Protein AF-A0A7J9F5J0-F1 (afdb_monomer_lite)

Sequence (118 aa):
MINLSKISVKKILEKYHGFQGITTLVDVGGGYGVTLNIIISKYPTIKGINYDLPHVEVLHNWDDEHCLKLLKNCYEALEEKGKVIVISHMMVEEVEASNGAKLVCQLDLYMGTLFGAK

Structure (mmCIF, N/CA/C/O backbone):
data_AF-A0A7J9F5J0-F1
#
_entry.id   AF-A0A7J9F5J0-F1
#
loop_
_atom_site.group_PDB
_atom_site.id
_atom_site.type_symbol
_atom_site.label_atom_id
_atom_site.label_alt_id
_atom_site.label_comp_id
_atom_site.label_asym_id
_atom_site.label_entity_id
_atom_site.label_seq_id
_atom_site.pdbx_PDB_ins_code
_atom_site.Cartn_x
_atom_site.Cartn_y
_atom_site.Cartn_z
_atom_site.occupancy
_atom_site.B_iso_or_equiv
_atom_site.auth_seq_id
_atom_site.auth_comp_id
_atom_site.auth_asym_id
_atom_site.auth_atom_id
_atom_site.pdbx_PDB_model_num
ATOM 1 N N . MET A 1 1 ? 20.183 -13.250 3.963 1.00 37.03 1 MET A N 1
ATOM 2 C CA . MET A 1 1 ? 19.595 -12.630 2.756 1.00 37.03 1 MET A CA 1
ATOM 3 C C . MET A 1 1 ? 18.939 -11.320 3.179 1.00 37.03 1 MET A C 1
ATOM 5 O O . MET A 1 1 ? 18.085 -11.347 4.059 1.00 37.03 1 MET A O 1
ATOM 9 N N . ILE A 1 2 ? 19.407 -10.175 2.677 1.00 43.28 2 ILE A N 1
ATOM 10 C CA . ILE A 1 2 ? 18.828 -8.865 3.007 1.00 43.28 2 ILE A CA 1
ATOM 11 C C . ILE A 1 2 ? 17.542 -8.722 2.196 1.00 43.28 2 ILE A C 1
ATOM 13 O O . ILE A 1 2 ? 17.585 -8.748 0.972 1.00 43.28 2 ILE A O 1
ATOM 17 N N . ASN A 1 3 ? 16.400 -8.599 2.869 1.00 59.50 3 ASN A N 1
ATOM 18 C CA . ASN A 1 3 ? 15.147 -8.317 2.182 1.00 59.50 3 ASN A CA 1
ATOM 19 C C . ASN A 1 3 ? 15.111 -6.815 1.849 1.00 59.50 3 ASN A C 1
ATOM 21 O O . ASN A 1 3 ? 15.013 -5.987 2.759 1.00 59.50 3 ASN A O 1
ATOM 25 N N . LEU A 1 4 ? 15.236 -6.479 0.562 1.00 61.47 4 LEU A N 1
ATOM 26 C CA . LEU A 1 4 ? 15.260 -5.100 0.066 1.00 61.47 4 LEU A CA 1
ATOM 27 C C . LEU A 1 4 ? 14.012 -4.312 0.494 1.00 61.47 4 LEU A C 1
ATOM 29 O O . LEU A 1 4 ? 14.143 -3.144 0.863 1.00 61.47 4 LEU A O 1
ATOM 33 N N . SER A 1 5 ? 12.841 -4.961 0.588 1.00 65.44 5 SER A N 1
ATOM 34 C CA . SER A 1 5 ? 11.618 -4.309 1.077 1.00 65.44 5 SER A CA 1
ATOM 35 C C . SER A 1 5 ? 11.769 -3.820 2.521 1.00 65.44 5 SER A C 1
ATOM 37 O O . SER A 1 5 ? 11.354 -2.711 2.853 1.00 65.44 5 SER A O 1
ATOM 39 N N . LYS A 1 6 ? 12.474 -4.575 3.378 1.00 77.94 6 LYS A N 1
ATOM 40 C CA . LYS A 1 6 ? 12.704 -4.186 4.779 1.00 77.94 6 LYS A CA 1
ATOM 41 C C . LYS A 1 6 ? 13.553 -2.924 4.907 1.00 77.94 6 LYS A C 1
ATOM 43 O O . LYS A 1 6 ? 13.296 -2.118 5.798 1.00 77.94 6 LYS A O 1
ATOM 48 N N . ILE A 1 7 ? 14.580 -2.760 4.071 1.00 82.56 7 ILE A N 1
ATOM 49 C CA . ILE A 1 7 ? 15.442 -1.568 4.117 1.00 82.56 7 ILE A CA 1
ATOM 50 C C . ILE A 1 7 ? 14.673 -0.348 3.612 1.00 82.56 7 ILE A C 1
ATOM 52 O O . ILE A 1 7 ? 14.688 0.692 4.273 1.00 82.56 7 ILE A O 1
ATOM 56 N N . SER A 1 8 ? 13.982 -0.483 2.480 1.00 84.06 8 SER A N 1
ATOM 57 C CA . SER A 1 8 ? 13.221 0.612 1.877 1.00 84.06 8 SER A CA 1
ATOM 58 C C . SER A 1 8 ? 12.119 1.115 2.808 1.00 84.06 8 SER A C 1
ATOM 60 O O . SER A 1 8 ? 12.060 2.310 3.088 1.00 84.06 8 SER A O 1
ATOM 62 N N . VAL A 1 9 ? 11.315 0.216 3.389 1.00 89.25 9 VAL A N 1
ATOM 63 C CA . VAL A 1 9 ? 10.227 0.598 4.306 1.00 89.25 9 VAL A CA 1
ATOM 64 C C . VAL A 1 9 ? 10.765 1.276 5.567 1.00 89.25 9 VAL A C 1
ATOM 66 O O . VAL A 1 9 ? 10.206 2.279 5.998 1.00 89.25 9 VAL A O 1
ATOM 69 N N . LYS A 1 10 ? 11.885 0.813 6.140 1.00 92.00 10 LYS A N 1
ATOM 70 C CA . LYS A 1 10 ? 12.501 1.490 7.297 1.00 92.00 10 LYS A CA 1
ATOM 71 C C . LYS A 1 10 ? 12.899 2.933 6.979 1.00 92.00 10 LYS A C 1
ATOM 73 O O . LYS A 1 10 ? 1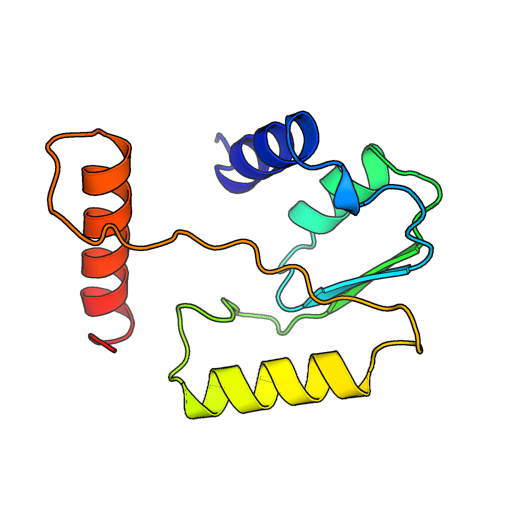2.554 3.826 7.748 1.00 92.00 10 LYS A O 1
ATOM 78 N N . LYS A 1 11 ? 13.543 3.167 5.830 1.00 92.56 11 LYS A N 1
ATOM 79 C CA . LYS A 1 11 ? 13.899 4.521 5.374 1.00 92.56 11 LYS A CA 1
ATOM 80 C C . LYS A 1 11 ? 12.666 5.388 5.115 1.00 92.56 11 LYS A C 1
ATOM 82 O O . LYS A 1 11 ? 12.662 6.559 5.482 1.00 92.56 11 LYS A O 1
ATOM 87 N N . ILE A 1 12 ? 11.606 4.818 4.534 1.00 93.44 12 ILE A N 1
ATOM 88 C CA . ILE A 1 12 ? 10.322 5.515 4.368 1.00 93.44 12 ILE A CA 1
ATOM 89 C C . ILE A 1 12 ? 9.798 5.944 5.735 1.00 93.44 12 ILE A C 1
ATOM 91 O O . ILE A 1 12 ? 9.490 7.113 5.928 1.00 93.44 12 ILE A O 1
ATOM 95 N N . LEU A 1 13 ? 9.768 5.041 6.714 1.00 95.12 13 LEU A N 1
ATOM 96 C CA . LEU A 1 13 ? 9.271 5.343 8.053 1.00 95.12 13 LEU A CA 1
ATOM 97 C C . LEU A 1 13 ? 10.105 6.394 8.802 1.00 95.12 13 LEU A C 1
ATOM 99 O O . LEU A 1 13 ? 9.589 7.007 9.735 1.00 95.12 13 LEU A O 1
ATOM 103 N N . GLU A 1 14 ? 11.375 6.604 8.457 1.00 95.44 14 GLU A N 1
ATOM 104 C CA . GLU A 1 14 ? 12.204 7.685 9.016 1.00 95.44 14 GLU A CA 1
ATOM 105 C C . GLU A 1 14 ? 11.818 9.070 8.485 1.00 95.44 14 GLU A C 1
ATOM 107 O O . GLU A 1 14 ? 12.016 10.061 9.185 1.00 95.44 14 GLU A O 1
ATOM 112 N N . LYS A 1 15 ? 11.284 9.149 7.260 1.00 95.44 15 LYS A N 1
ATOM 113 C CA . LYS A 1 15 ? 11.016 10.415 6.556 1.00 95.44 15 LYS A CA 1
ATOM 114 C C . LYS A 1 15 ? 9.529 10.733 6.408 1.00 95.44 15 LYS A C 1
ATOM 116 O O . LYS A 1 15 ? 9.154 11.898 6.350 1.00 95.44 15 LYS A O 1
ATOM 121 N N . TYR A 1 16 ? 8.685 9.711 6.331 1.00 95.81 16 TYR A N 1
ATOM 122 C CA . TYR A 1 16 ? 7.253 9.828 6.106 1.00 95.81 16 TYR A CA 1
ATOM 123 C C . TYR A 1 16 ? 6.482 9.627 7.410 1.00 95.81 16 TYR A C 1
ATOM 125 O O . TYR A 1 16 ? 6.458 8.539 7.987 1.00 95.81 16 TYR A O 1
ATOM 133 N N . HIS A 1 17 ? 5.802 10.681 7.854 1.00 95.44 17 HIS A N 1
ATOM 134 C CA . HIS A 1 17 ? 5.009 10.680 9.088 1.00 95.44 17 HIS A CA 1
ATOM 135 C C . HIS A 1 17 ? 3.508 10.489 8.851 1.00 95.44 17 HIS A C 1
ATOM 137 O O . HIS A 1 17 ? 2.732 10.491 9.801 1.00 95.44 17 HIS A O 1
ATOM 143 N N . GLY A 1 18 ? 3.078 10.265 7.606 1.00 95.88 18 GLY A N 1
ATOM 144 C CA . GLY A 1 18 ? 1.659 10.152 7.271 1.00 95.88 18 GLY A CA 1
ATOM 145 C C . GLY A 1 18 ? 0.944 8.925 7.851 1.00 95.88 18 GLY A C 1
ATOM 146 O O . GLY A 1 18 ? -0.270 8.839 7.706 1.00 95.88 18 GLY A O 1
ATOM 147 N N . PHE A 1 19 ? 1.643 8.004 8.517 1.00 96.19 19 PHE A N 1
ATOM 148 C CA . PHE A 1 19 ? 1.016 6.913 9.275 1.00 96.19 19 PHE A CA 1
ATOM 149 C C . PHE A 1 19 ? 0.544 7.328 10.680 1.00 96.19 19 PHE A C 1
ATOM 151 O O . PHE A 1 19 ? -0.205 6.591 11.316 1.00 96.19 19 PHE A O 1
ATOM 158 N N . GLN A 1 20 ? 0.957 8.496 11.186 1.00 94.62 20 GLN A N 1
ATOM 159 C CA . GLN A 1 20 ? 0.491 8.993 12.482 1.00 94.62 20 GLN A CA 1
ATOM 160 C C . GLN A 1 20 ? -1.015 9.279 12.451 1.00 94.62 20 GLN A C 1
ATOM 162 O O . GLN A 1 20 ? -1.521 9.880 11.506 1.00 94.62 20 GLN A O 1
ATOM 167 N N . GLY A 1 21 ? -1.725 8.851 13.497 1.00 93.19 21 GLY A N 1
ATOM 168 C CA . GLY A 1 21 ? -3.172 9.048 13.630 1.00 93.19 21 GLY A CA 1
ATOM 169 C C . GLY A 1 21 ? -4.035 8.104 12.787 1.00 93.19 21 GLY A C 1
ATOM 170 O O . GLY A 1 21 ? -5.256 8.168 12.888 1.00 93.19 21 GLY A O 1
ATOM 171 N N . ILE A 1 22 ? -3.434 7.211 11.994 1.00 95.56 22 ILE A N 1
ATOM 172 C CA . ILE A 1 22 ? -4.170 6.151 11.299 1.00 95.56 22 ILE A CA 1
ATOM 173 C C . ILE A 1 22 ? -4.643 5.110 12.319 1.00 95.56 22 ILE A C 1
ATOM 175 O O . ILE A 1 22 ? -3.894 4.714 13.210 1.00 95.56 22 ILE A O 1
ATOM 179 N N . THR A 1 23 ? -5.893 4.672 12.189 1.00 96.12 23 THR A N 1
ATOM 180 C CA . THR A 1 23 ? -6.513 3.651 13.048 1.00 96.12 23 THR A CA 1
ATOM 181 C C . THR A 1 23 ? -6.534 2.287 12.370 1.00 96.12 23 THR A C 1
ATOM 183 O O . THR A 1 23 ? -6.207 1.284 12.998 1.00 96.12 23 THR A O 1
ATOM 186 N N . THR A 1 24 ? -6.851 2.252 11.075 1.00 97.69 24 THR A N 1
ATOM 187 C CA . THR A 1 24 ? -6.859 1.045 10.245 1.00 97.69 24 THR A CA 1
ATOM 188 C C . THR A 1 24 ? -5.992 1.267 9.012 1.00 97.69 24 THR A C 1
ATOM 190 O O . THR A 1 24 ? -6.138 2.277 8.326 1.00 97.69 24 THR A O 1
ATOM 193 N N . LEU A 1 25 ? -5.092 0.325 8.728 1.00 97.88 25 LEU A N 1
ATOM 194 C CA . LEU A 1 25 ? -4.251 0.326 7.532 1.00 97.88 25 LEU A CA 1
ATOM 195 C C . LEU A 1 25 ? -4.475 -0.969 6.756 1.00 97.88 25 LEU A C 1
ATOM 197 O O . LEU A 1 25 ? -4.252 -2.055 7.292 1.00 97.88 25 LEU A O 1
ATOM 201 N N . VAL A 1 26 ? -4.879 -0.842 5.495 1.00 97.69 26 VAL A N 1
ATOM 202 C CA . VAL A 1 26 ? -5.002 -1.964 4.561 1.00 97.69 26 VAL A CA 1
ATOM 203 C C . VAL A 1 26 ? -3.809 -1.938 3.606 1.00 97.69 26 VAL A C 1
ATOM 205 O O . VAL A 1 26 ? -3.600 -0.942 2.919 1.00 97.69 26 VAL A O 1
ATOM 208 N N . ASP A 1 27 ? -3.022 -3.013 3.588 1.00 95.31 27 ASP A N 1
ATOM 209 C CA . ASP A 1 27 ? -1.899 -3.219 2.666 1.00 95.31 27 ASP A CA 1
ATOM 210 C C . ASP A 1 27 ? -2.398 -4.030 1.464 1.00 95.31 27 ASP A C 1
ATOM 212 O O . ASP A 1 27 ? -2.565 -5.250 1.549 1.00 95.31 27 ASP A O 1
ATOM 216 N N . VAL A 1 28 ? -2.749 -3.324 0.386 1.00 94.19 28 VAL A N 1
ATOM 217 C CA . VAL A 1 28 ? -3.283 -3.906 -0.854 1.00 94.19 28 VAL A CA 1
ATOM 218 C C . VAL A 1 28 ? -2.118 -4.402 -1.701 1.00 94.19 28 VAL A C 1
ATOM 220 O O . VAL A 1 28 ? -1.281 -3.606 -2.119 1.00 94.19 28 VAL A O 1
ATOM 223 N N . GLY A 1 29 ? -2.075 -5.707 -1.959 1.00 90.12 29 GLY A N 1
ATOM 224 C CA . GLY A 1 29 ? -0.922 -6.360 -2.575 1.00 90.12 29 GLY A CA 1
ATOM 225 C C . GLY A 1 29 ? 0.277 -6.498 -1.634 1.00 90.12 29 GLY A C 1
ATOM 226 O O . GLY A 1 29 ? 1.425 -6.393 -2.065 1.00 90.12 29 GLY A O 1
ATOM 227 N N . GLY A 1 30 ? 0.023 -6.663 -0.329 1.00 88.62 30 GLY A N 1
ATOM 228 C CA . GLY A 1 30 ? 1.063 -6.703 0.709 1.00 88.62 30 GLY A CA 1
ATOM 229 C C . GLY A 1 30 ? 1.898 -7.996 0.766 1.00 88.62 30 GLY A C 1
ATOM 230 O O . GLY A 1 30 ? 2.817 -8.133 1.583 1.00 88.62 30 GLY A O 1
ATOM 231 N N . GLY A 1 31 ? 1.596 -8.970 -0.084 1.00 88.38 31 GLY A N 1
ATOM 232 C CA . GLY A 1 31 ? 2.218 -10.278 -0.225 1.00 88.38 31 GLY A CA 1
ATOM 233 C C . GLY A 1 31 ? 2.161 -11.065 1.072 1.00 88.38 31 GLY A C 1
ATOM 234 O O . GLY A 1 31 ? 1.112 -11.267 1.685 1.00 88.38 31 GLY A O 1
ATOM 235 N N . TYR A 1 32 ? 3.340 -11.452 1.554 1.00 88.12 32 TYR A N 1
ATOM 236 C CA . TYR A 1 32 ? 3.512 -12.082 2.865 1.00 88.12 32 TYR A CA 1
ATOM 237 C C . TYR A 1 32 ? 3.310 -11.122 4.058 1.00 88.12 32 TYR A C 1
ATOM 239 O O . TYR A 1 32 ? 3.600 -11.494 5.194 1.00 88.12 32 TYR A O 1
ATOM 247 N N . GLY A 1 33 ? 2.879 -9.877 3.830 1.00 90.44 33 GLY A N 1
ATOM 248 C CA . GLY A 1 33 ? 2.587 -8.894 4.876 1.00 90.44 33 GLY A CA 1
ATOM 249 C C . GLY A 1 33 ? 3.828 -8.324 5.568 1.00 90.44 33 GLY A C 1
ATOM 250 O O . GLY A 1 33 ? 3.737 -7.792 6.675 1.00 90.44 33 GLY A O 1
ATOM 251 N N . VAL A 1 34 ? 5.011 -8.441 4.951 1.00 90.69 34 VAL A N 1
ATOM 252 C CA . VAL A 1 34 ? 6.276 -7.965 5.542 1.00 90.69 34 VAL A CA 1
ATOM 253 C C . VAL A 1 34 ? 6.261 -6.446 5.719 1.00 90.69 34 VAL A C 1
ATOM 255 O O . VAL A 1 34 ? 6.697 -5.956 6.759 1.00 90.69 34 VAL A O 1
ATOM 258 N N . THR A 1 35 ? 5.753 -5.705 4.731 1.00 91.94 35 THR A N 1
ATOM 259 C CA . THR A 1 35 ? 5.641 -4.240 4.780 1.00 91.94 35 THR A CA 1
ATOM 260 C C . THR A 1 35 ? 4.698 -3.809 5.897 1.00 91.94 35 THR A C 1
ATOM 262 O O . THR A 1 35 ? 5.126 -3.093 6.808 1.00 91.94 35 THR A O 1
ATOM 265 N N . LEU A 1 36 ? 3.463 -4.321 5.893 1.00 95.19 36 LEU A N 1
ATOM 266 C CA . LEU A 1 36 ? 2.490 -4.079 6.954 1.00 95.19 36 LEU A CA 1
ATOM 267 C C . LEU A 1 36 ? 3.053 -4.382 8.347 1.00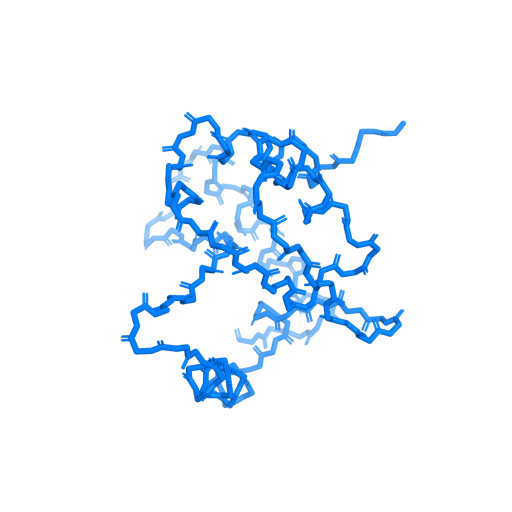 95.19 36 LEU A C 1
ATOM 269 O O . LEU A 1 36 ? 2.922 -3.553 9.245 1.00 95.19 36 LEU A O 1
ATOM 273 N N . ASN A 1 37 ? 3.729 -5.524 8.522 1.00 95.50 37 ASN A N 1
ATOM 274 C CA . ASN A 1 37 ? 4.315 -5.914 9.804 1.00 95.50 37 ASN A CA 1
ATOM 275 C C . ASN A 1 37 ? 5.326 -4.879 10.333 1.00 95.50 37 ASN A C 1
ATOM 277 O O . ASN A 1 37 ? 5.327 -4.572 11.526 1.00 95.50 37 ASN A O 1
ATOM 281 N N . ILE A 1 38 ? 6.156 -4.304 9.459 1.00 95.38 38 ILE A N 1
ATOM 282 C CA . ILE A 1 38 ? 7.125 -3.267 9.845 1.00 95.38 38 ILE A CA 1
ATOM 283 C C . ILE A 1 38 ? 6.403 -1.983 10.266 1.00 95.38 38 ILE A C 1
ATOM 285 O O . ILE A 1 38 ? 6.794 -1.362 11.256 1.00 95.38 38 ILE A O 1
ATOM 289 N N . ILE A 1 39 ? 5.352 -1.594 9.540 1.00 96.38 39 ILE A N 1
ATOM 290 C CA . ILE A 1 39 ? 4.583 -0.378 9.829 1.00 96.38 39 ILE A CA 1
ATOM 291 C C . ILE A 1 39 ? 3.865 -0.512 11.177 1.00 96.38 39 ILE A C 1
ATOM 293 O O . ILE A 1 39 ? 4.059 0.336 12.047 1.00 96.38 39 ILE A O 1
ATOM 297 N N . ILE A 1 40 ? 3.109 -1.591 11.402 1.00 97.00 40 ILE A N 1
ATOM 298 C CA . ILE A 1 40 ? 2.372 -1.784 12.666 1.00 97.00 40 ILE A CA 1
ATOM 299 C C . ILE A 1 40 ? 3.310 -1.991 13.863 1.00 97.00 40 ILE A C 1
ATOM 301 O O . ILE A 1 40 ? 2.977 -1.593 14.972 1.00 97.00 40 ILE A O 1
ATOM 305 N N . SER A 1 41 ? 4.519 -2.528 13.653 1.00 96.56 41 SER A N 1
ATOM 306 C CA . SER A 1 41 ? 5.535 -2.604 14.716 1.00 96.56 41 SER A CA 1
ATOM 307 C C . SER A 1 41 ? 5.994 -1.217 15.181 1.00 96.56 41 SER A C 1
ATOM 309 O O . SER A 1 41 ? 6.340 -1.043 16.347 1.00 96.56 41 SER A O 1
ATOM 311 N N . LYS A 1 42 ? 6.002 -0.219 14.285 1.00 96.31 42 LYS A N 1
ATOM 312 C CA . LYS A 1 42 ? 6.313 1.178 14.627 1.00 96.31 42 LYS A CA 1
ATOM 313 C C . LYS A 1 42 ? 5.095 1.931 15.173 1.00 96.31 42 LYS A C 1
ATOM 315 O O . LYS A 1 42 ? 5.259 2.812 16.013 1.00 96.31 42 LYS A O 1
ATOM 320 N N . TYR A 1 43 ? 3.897 1.588 14.707 1.00 97.06 43 TYR A N 1
ATOM 321 C CA . TYR A 1 43 ? 2.630 2.211 15.090 1.00 97.06 43 TYR A CA 1
ATOM 322 C C . TYR A 1 43 ? 1.661 1.154 15.645 1.00 97.06 43 TYR A C 1
ATOM 324 O O . TYR A 1 43 ? 0.716 0.766 14.957 1.00 97.06 43 TYR A O 1
ATOM 332 N N . PRO A 1 44 ? 1.864 0.683 16.890 1.00 96.31 44 PRO A N 1
ATOM 333 C CA . PRO A 1 44 ? 1.116 -0.450 17.447 1.00 96.31 44 PRO A CA 1
ATOM 334 C C . PRO A 1 44 ? -0.379 -0.173 17.656 1.00 96.31 44 PRO A C 1
ATOM 336 O O . PRO A 1 44 ? -1.146 -1.100 17.894 1.00 96.31 44 PRO A O 1
ATOM 339 N N . THR A 1 45 ? -0.811 1.087 17.565 1.00 97.00 45 THR A N 1
ATOM 340 C CA . THR A 1 45 ? -2.228 1.474 17.606 1.00 97.00 45 THR A CA 1
ATOM 341 C C . THR A 1 45 ? -2.969 1.186 16.299 1.00 97.00 45 THR A C 1
ATOM 343 O O . THR A 1 45 ? -4.196 1.228 16.285 1.00 97.00 45 THR A O 1
ATOM 346 N N . ILE A 1 46 ? -2.252 0.928 15.200 1.00 98.19 46 ILE A N 1
ATOM 347 C CA . ILE A 1 46 ? -2.848 0.637 13.896 1.00 98.19 46 ILE A CA 1
ATOM 348 C C . ILE A 1 46 ? -3.348 -0.809 13.865 1.00 98.19 46 ILE A C 1
ATOM 350 O O . ILE A 1 46 ? -2.583 -1.755 14.059 1.00 98.19 46 ILE A O 1
ATOM 354 N N . LYS A 1 47 ? -4.618 -0.992 13.500 1.00 98.19 47 LYS A N 1
ATOM 355 C CA . LYS A 1 47 ? -5.159 -2.279 13.062 1.00 98.19 47 LYS A CA 1
ATOM 356 C C . LYS A 1 47 ? -4.754 -2.529 11.606 1.00 98.19 47 LYS A C 1
ATOM 358 O O . LYS A 1 47 ? -5.244 -1.863 10.696 1.00 98.19 47 LYS A O 1
ATOM 363 N N . GLY A 1 48 ? -3.853 -3.483 11.389 1.00 98.00 48 GLY A N 1
ATOM 364 C CA . GLY A 1 48 ? -3.393 -3.865 10.052 1.00 98.00 48 GLY A CA 1
ATOM 365 C C . GLY A 1 48 ? -4.279 -4.919 9.382 1.00 98.00 48 GLY A C 1
ATOM 366 O O . GLY A 1 48 ? -4.687 -5.881 10.031 1.00 98.00 48 GLY A O 1
ATOM 367 N N . ILE A 1 49 ? -4.525 -4.769 8.080 1.00 97.62 49 ILE A N 1
ATOM 368 C CA . ILE A 1 49 ? -5.166 -5.768 7.214 1.00 97.62 49 ILE A CA 1
ATOM 369 C C . ILE A 1 49 ? -4.250 -6.002 6.012 1.00 97.62 49 ILE A C 1
ATOM 371 O O . ILE A 1 49 ? -3.999 -5.081 5.244 1.00 97.62 49 ILE A O 1
ATOM 375 N N . ASN A 1 50 ? -3.743 -7.223 5.846 1.00 94.81 50 ASN A N 1
ATOM 376 C CA . ASN A 1 50 ? -3.001 -7.6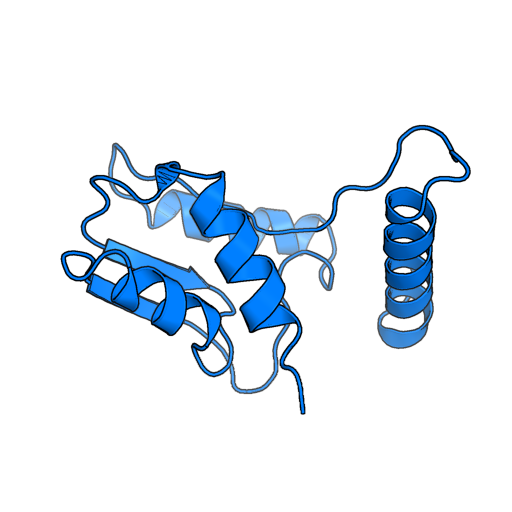12 4.646 1.00 94.81 50 ASN A CA 1
ATOM 377 C C . ASN A 1 50 ? -3.997 -8.162 3.621 1.00 94.81 50 ASN A C 1
ATOM 379 O O . ASN A 1 50 ? -4.656 -9.161 3.911 1.00 94.81 50 ASN A O 1
ATOM 383 N N . TYR A 1 51 ? -4.128 -7.517 2.466 1.00 94.00 51 TYR A N 1
ATOM 384 C CA . TYR A 1 51 ? -5.071 -7.916 1.425 1.00 94.00 51 TYR A CA 1
ATOM 385 C C . TYR A 1 51 ? -4.307 -8.308 0.165 1.00 94.00 51 TYR A C 1
ATOM 387 O O . TYR A 1 51 ? -3.753 -7.441 -0.508 1.00 94.00 51 TYR A O 1
ATOM 395 N N . ASP A 1 52 ? -4.262 -9.606 -0.146 1.00 89.50 52 ASP A N 1
ATOM 396 C CA . ASP A 1 52 ? -3.530 -10.082 -1.317 1.00 89.50 52 ASP A CA 1
A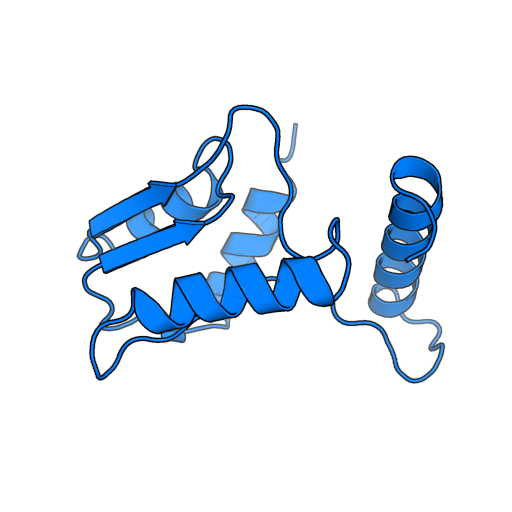TOM 397 C C . ASP A 1 52 ? -4.029 -11.420 -1.895 1.00 89.50 52 ASP A C 1
ATOM 399 O O . ASP A 1 52 ? -4.713 -12.196 -1.222 1.00 89.50 52 ASP A O 1
ATOM 403 N N . LEU A 1 53 ? -3.647 -11.690 -3.145 1.00 81.62 53 LEU A N 1
ATOM 404 C CA . LEU A 1 53 ? -3.699 -12.983 -3.818 1.00 81.62 53 LEU A CA 1
ATOM 405 C C . LEU A 1 53 ? -2.383 -13.769 -3.597 1.00 81.62 53 LEU A C 1
ATOM 407 O O . LEU A 1 53 ? -1.366 -13.203 -3.206 1.00 81.62 53 LEU A O 1
ATOM 411 N N . PRO A 1 54 ? -2.343 -15.084 -3.887 1.00 63.50 54 PRO A N 1
ATOM 412 C CA . PRO A 1 54 ? -1.145 -15.908 -3.674 1.00 63.50 54 PRO A CA 1
ATOM 413 C C . PRO A 1 54 ? 0.091 -15.577 -4.545 1.00 63.50 54 PRO A C 1
ATOM 415 O O . PRO A 1 54 ? 1.140 -16.179 -4.327 1.00 63.50 54 PRO A O 1
ATOM 418 N N . HIS A 1 55 ? -0.010 -14.689 -5.543 1.00 57.59 55 HIS A N 1
ATOM 419 C CA . HIS A 1 55 ? 1.067 -14.337 -6.488 1.00 57.59 55 HIS A CA 1
ATOM 420 C C . HIS A 1 55 ? 0.912 -12.879 -6.967 1.00 57.59 55 HIS A C 1
ATOM 422 O O . HIS A 1 55 ? 0.030 -12.634 -7.781 1.00 57.59 55 HIS A O 1
ATOM 428 N N . VAL A 1 56 ? 1.695 -11.897 -6.479 1.00 57.50 56 VAL A N 1
ATOM 429 C CA . VAL A 1 56 ? 1.384 -10.466 -6.746 1.00 57.50 56 VAL A CA 1
ATOM 430 C C . VAL A 1 56 ? 2.571 -9.510 -6.868 1.00 57.50 56 VAL A C 1
ATOM 432 O O . VAL A 1 56 ? 3.554 -9.625 -6.140 1.00 57.50 56 VAL A O 1
ATOM 435 N N . GLU A 1 57 ? 2.355 -8.509 -7.739 1.00 60.97 57 GLU A N 1
ATOM 436 C CA . GLU A 1 57 ? 2.731 -7.089 -7.611 1.00 60.97 57 GLU A CA 1
ATOM 437 C C . GLU A 1 57 ? 1.586 -6.195 -8.184 1.00 60.97 57 GLU A C 1
ATOM 439 O O . GLU A 1 57 ? 0.744 -6.690 -8.940 1.00 60.97 57 GLU A O 1
ATOM 444 N N . VAL A 1 58 ? 1.510 -4.908 -7.786 1.00 71.88 58 VAL A N 1
ATOM 445 C CA . VAL A 1 58 ? 0.280 -4.066 -7.837 1.00 71.88 58 VAL A CA 1
ATOM 446 C C . VAL A 1 58 ? 0.223 -3.057 -8.998 1.00 71.88 58 VAL A C 1
ATOM 448 O O . VAL A 1 58 ? -0.345 -3.356 -10.038 1.00 71.88 58 VAL A O 1
ATOM 451 N N . LEU A 1 59 ? 0.745 -1.832 -8.826 1.00 74.31 59 LEU A N 1
ATOM 452 C CA . LEU A 1 59 ? 0.509 -0.733 -9.780 1.00 74.31 59 LEU A CA 1
ATOM 453 C C . LEU A 1 59 ? 1.493 -0.725 -10.956 1.00 74.31 59 LEU A C 1
ATOM 455 O O . LEU A 1 59 ? 1.104 -0.437 -12.075 1.00 74.31 59 LEU A O 1
ATOM 459 N N . HIS A 1 60 ? 2.762 -1.066 -10.735 1.00 78.19 60 HIS A N 1
ATOM 460 C CA . HIS A 1 60 ? 3.784 -1.015 -11.790 1.00 78.19 60 HIS A CA 1
ATOM 461 C C . HIS A 1 60 ? 3.738 -2.222 -12.745 1.00 78.19 60 HIS A C 1
ATOM 463 O O . HIS A 1 60 ? 4.445 -2.252 -13.746 1.00 78.19 60 HIS A O 1
ATOM 469 N N . ASN A 1 61 ? 2.887 -3.212 -12.463 1.00 77.12 61 ASN A N 1
ATOM 470 C CA . ASN A 1 61 ? 2.744 -4.426 -13.268 1.00 77.12 61 ASN A CA 1
ATOM 471 C C . ASN A 1 61 ? 1.513 -4.368 -14.161 1.00 77.12 61 ASN A C 1
ATOM 473 O O . ASN A 1 61 ? 1.298 -5.275 -14.967 1.00 77.12 61 ASN A O 1
ATOM 477 N N . TRP A 1 62 ? 0.640 -3.384 -13.963 1.00 84.19 62 TRP A N 1
ATOM 478 C CA . TRP A 1 62 ? -0.688 -3.292 -14.564 1.00 84.19 62 TRP A CA 1
ATOM 479 C C . TRP A 1 62 ? -0.722 -2.097 -15.522 1.00 84.19 62 TRP A C 1
ATOM 481 O O . TRP A 1 62 ? 0.102 -1.197 -15.415 1.00 84.19 62 TRP A O 1
ATOM 491 N N . ASP A 1 63 ? -1.600 -2.139 -16.524 1.00 86.31 63 ASP A N 1
ATOM 492 C CA . ASP A 1 63 ? -1.814 -0.964 -17.381 1.00 86.31 63 ASP A CA 1
ATOM 493 C C . ASP A 1 63 ? -2.654 0.100 -16.650 1.00 86.31 63 ASP A C 1
ATOM 495 O O . ASP A 1 63 ? -3.206 -0.146 -15.571 1.00 86.31 63 ASP A O 1
ATOM 499 N N . ASP A 1 64 ? -2.763 1.284 -17.251 1.00 90.31 64 ASP A N 1
ATOM 500 C CA . ASP A 1 64 ? -3.478 2.418 -16.665 1.00 90.31 64 ASP A CA 1
ATOM 501 C C . ASP A 1 64 ? -4.950 2.115 -16.367 1.00 90.31 64 ASP A C 1
ATOM 503 O O . ASP A 1 64 ? -5.468 2.548 -15.337 1.00 90.31 64 ASP A O 1
ATOM 507 N N . GLU A 1 65 ? -5.640 1.352 -17.220 1.00 92.25 65 GLU A N 1
ATOM 508 C CA . GLU A 1 65 ? -7.055 1.025 -17.015 1.00 92.25 65 GLU A CA 1
ATOM 509 C C . GLU A 1 65 ? -7.237 0.168 -15.757 1.00 92.25 65 GLU A C 1
ATOM 511 O O . GLU A 1 65 ? -8.092 0.442 -14.904 1.00 92.25 65 GLU A O 1
ATOM 516 N N . HIS A 1 66 ? -6.381 -0.838 -15.595 1.00 90.00 66 HIS A N 1
ATOM 517 C CA . HIS A 1 66 ? -6.372 -1.695 -14.420 1.00 90.00 66 HIS A CA 1
ATOM 518 C C . HIS A 1 66 ? -5.944 -0.930 -13.157 1.00 90.00 66 HIS A C 1
ATOM 520 O O . HIS A 1 66 ? -6.561 -1.104 -12.100 1.00 90.00 66 HIS A O 1
ATOM 526 N N . CYS A 1 67 ? -4.953 -0.040 -13.258 1.00 91.25 67 CYS A N 1
ATOM 527 C CA . CYS A 1 67 ? -4.532 0.840 -12.166 1.00 91.25 67 CYS A CA 1
ATOM 528 C C . CYS A 1 67 ? -5.655 1.781 -11.718 1.00 91.25 67 CYS A C 1
ATOM 530 O O . CYS A 1 67 ? -5.936 1.885 -10.523 1.00 91.25 67 CYS A O 1
ATOM 532 N N . LEU A 1 68 ? -6.351 2.422 -12.659 1.00 94.38 68 LEU A N 1
ATOM 533 C CA . LEU A 1 68 ? -7.484 3.302 -12.369 1.00 94.38 68 LEU A CA 1
ATOM 534 C C . LEU A 1 68 ? -8.625 2.542 -11.698 1.00 94.38 68 LEU A C 1
ATOM 536 O O . LEU A 1 68 ? -9.200 3.029 -10.724 1.00 94.38 68 LEU A O 1
ATOM 540 N N . LYS A 1 69 ? -8.929 1.329 -12.170 1.00 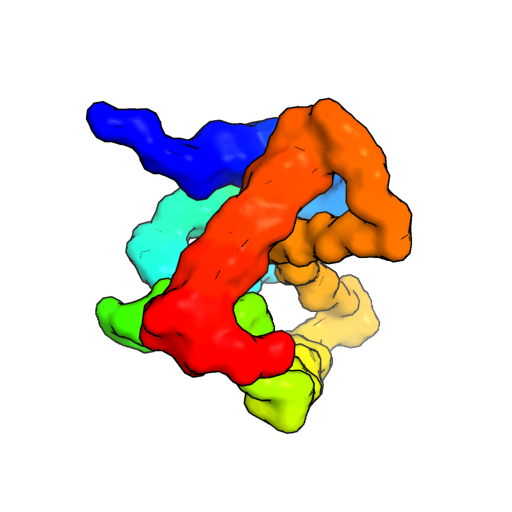94.69 69 LYS A N 1
ATOM 541 C CA . LYS A 1 69 ? -9.941 0.470 -11.549 1.00 94.69 69 LYS A CA 1
ATOM 542 C C . LYS A 1 69 ? -9.574 0.116 -10.109 1.00 94.69 69 LYS A C 1
ATOM 544 O O . LYS A 1 69 ? -10.428 0.200 -9.227 1.00 94.69 69 LYS A O 1
ATOM 549 N N . LEU A 1 70 ? -8.315 -0.238 -9.853 1.00 93.56 70 LEU A N 1
ATOM 550 C CA . LEU A 1 70 ? -7.836 -0.519 -8.502 1.00 93.56 70 LEU A CA 1
ATOM 551 C C . LEU A 1 70 ? -7.932 0.718 -7.601 1.00 93.56 70 LEU A C 1
ATOM 553 O O . LEU A 1 70 ? -8.492 0.639 -6.510 1.00 93.56 70 LEU A O 1
ATOM 557 N N . LEU A 1 71 ? -7.420 1.864 -8.056 1.00 94.88 71 LEU A N 1
ATOM 558 C CA . LEU A 1 71 ? -7.435 3.108 -7.286 1.00 94.88 71 LEU A CA 1
ATOM 559 C C . LEU A 1 71 ? -8.860 3.583 -6.990 1.00 94.88 71 LEU A C 1
ATOM 561 O O . LEU A 1 71 ? -9.118 4.066 -5.889 1.00 94.88 71 LEU A O 1
ATOM 565 N N . LYS A 1 72 ? -9.793 3.391 -7.928 1.00 96.50 72 LYS A N 1
ATOM 566 C CA . LYS A 1 72 ? -11.215 3.672 -7.721 1.00 96.50 72 LYS A CA 1
ATOM 567 C C . LYS A 1 72 ? -11.811 2.789 -6.625 1.00 96.50 72 LYS A C 1
ATOM 569 O O . LYS A 1 72 ? -12.441 3.316 -5.715 1.00 96.50 72 LYS A O 1
ATOM 574 N N . ASN A 1 73 ? -11.546 1.483 -6.653 1.00 96.25 73 ASN A N 1
ATOM 575 C CA . ASN A 1 73 ? -11.999 0.572 -5.598 1.00 96.25 73 ASN A CA 1
ATOM 576 C C . ASN A 1 73 ? -11.402 0.944 -4.232 1.00 96.25 73 ASN A C 1
ATOM 578 O O . ASN A 1 73 ? -12.104 0.922 -3.224 1.00 96.25 73 ASN A O 1
ATOM 582 N N . CYS A 1 74 ? -10.116 1.313 -4.192 1.00 96.50 74 CYS A N 1
ATOM 583 C CA . CYS A 1 74 ? -9.478 1.800 -2.973 1.00 96.50 74 CYS A CA 1
ATOM 584 C C . CYS A 1 74 ? -10.176 3.061 -2.462 1.00 96.50 74 CYS A C 1
ATOM 586 O O . CYS A 1 74 ? -10.483 3.129 -1.280 1.00 96.50 74 CYS A O 1
ATOM 588 N N . TYR A 1 75 ? -10.453 4.028 -3.340 1.00 95.69 75 TYR A N 1
ATOM 589 C CA . TYR A 1 75 ? -11.134 5.270 -2.986 1.00 95.69 75 TYR A CA 1
ATOM 590 C C . TYR A 1 75 ? -12.542 5.027 -2.427 1.00 95.69 75 TYR A C 1
ATOM 592 O O . TYR A 1 75 ? -12.885 5.579 -1.388 1.00 95.69 75 TYR A O 1
ATOM 600 N N . GLU A 1 76 ? -13.329 4.158 -3.065 1.00 97.00 76 GLU A N 1
ATOM 601 C CA . GLU A 1 76 ? -14.680 3.793 -2.615 1.00 97.00 76 GLU A CA 1
ATOM 602 C C . GLU A 1 76 ? -14.689 3.057 -1.263 1.00 97.00 76 GLU A C 1
ATOM 604 O O . GLU A 1 76 ? -15.673 3.132 -0.531 1.00 97.00 76 GLU A O 1
ATOM 609 N N . ALA A 1 77 ? -13.599 2.367 -0.909 1.00 97.06 77 ALA A N 1
ATOM 610 C CA . ALA A 1 77 ? -13.455 1.663 0.365 1.00 97.06 77 ALA A CA 1
ATOM 611 C C . ALA A 1 77 ? -12.979 2.556 1.529 1.00 97.06 77 ALA A C 1
ATOM 613 O O . ALA A 1 77 ? -12.939 2.093 2.672 1.00 97.06 77 ALA A O 1
ATOM 614 N N . LEU A 1 78 ? -12.579 3.806 1.266 1.00 96.19 78 LEU A N 1
ATOM 615 C CA . LEU A 1 78 ? -12.106 4.725 2.301 1.00 96.19 78 LEU A CA 1
ATOM 616 C C . LEU A 1 78 ? -13.261 5.326 3.109 1.00 96.19 78 LEU A C 1
ATOM 618 O O . LEU A 1 78 ? -14.328 5.644 2.594 1.00 96.19 78 LEU A O 1
ATOM 622 N N . GLU A 1 79 ? -12.996 5.576 4.390 1.00 92.94 79 GLU A N 1
ATOM 623 C CA . GLU A 1 79 ? -13.817 6.475 5.206 1.00 92.94 79 GLU A CA 1
ATOM 624 C C . GLU A 1 79 ? -13.634 7.940 4.753 1.00 92.94 79 GLU A C 1
ATOM 626 O O . GLU A 1 79 ? -12.669 8.272 4.066 1.00 92.94 79 GLU A O 1
ATOM 631 N N . GLU A 1 80 ? -14.513 8.850 5.188 1.00 86.94 80 GLU A N 1
ATOM 632 C CA . GLU A 1 80 ? -14.586 10.255 4.730 1.00 86.94 80 GLU A CA 1
ATOM 633 C C . GLU A 1 80 ? -13.253 11.038 4.807 1.00 86.94 80 GLU A C 1
ATOM 635 O O . GLU A 1 80 ? -13.022 11.964 4.033 1.00 86.94 80 GLU A O 1
ATOM 640 N N . LYS A 1 81 ? -12.345 10.660 5.718 1.00 88.31 81 LYS A N 1
ATOM 641 C CA . LYS A 1 81 ? -11.004 11.265 5.884 1.00 88.31 81 LYS A CA 1
ATOM 642 C C . LYS A 1 81 ? -9.855 10.303 5.567 1.00 88.31 81 LYS A C 1
ATOM 644 O O . LYS A 1 81 ? -8.717 10.520 5.989 1.00 88.31 81 LYS A O 1
ATOM 649 N N . GLY A 1 82 ? -10.161 9.215 4.871 1.00 93.75 82 GLY A N 1
ATOM 650 C CA . GLY A 1 82 ? -9.192 8.226 4.436 1.00 93.75 82 GLY A CA 1
ATOM 651 C C . GLY A 1 82 ? -8.254 8.766 3.359 1.00 93.75 82 GLY A C 1
ATOM 652 O O . GLY A 1 82 ? -8.483 9.808 2.746 1.00 93.75 82 GLY A O 1
ATOM 653 N N . LYS A 1 83 ? -7.167 8.035 3.118 1.00 96.06 83 LYS A N 1
ATOM 654 C CA . LYS A 1 83 ? -6.228 8.322 2.032 1.00 96.06 83 LYS A CA 1
ATOM 655 C C . LYS A 1 83 ? -5.627 7.040 1.485 1.00 96.06 83 LYS A C 1
ATOM 657 O O . LYS A 1 83 ? -5.437 6.077 2.226 1.00 96.06 83 LYS A O 1
ATOM 662 N N . VAL A 1 84 ? -5.255 7.077 0.212 1.00 95.94 84 VAL A N 1
ATOM 663 C CA . VAL A 1 84 ? -4.429 6.047 -0.422 1.00 95.94 84 VAL A CA 1
ATOM 664 C C . VAL A 1 84 ? -2.963 6.470 -0.329 1.00 95.94 84 VAL A C 1
ATOM 666 O O . VAL A 1 84 ? -2.632 7.629 -0.578 1.00 95.94 84 VAL A O 1
ATOM 669 N N . ILE A 1 85 ? -2.080 5.543 0.046 1.00 95.31 85 ILE A N 1
ATOM 670 C CA . ILE A 1 85 ? -0.627 5.752 0.067 1.00 95.31 85 ILE A CA 1
ATOM 671 C C . ILE A 1 85 ? -0.023 4.835 -0.991 1.00 95.31 85 ILE A C 1
ATOM 673 O O . ILE A 1 85 ? -0.096 3.617 -0.862 1.00 95.31 85 ILE A O 1
ATOM 677 N N . VAL A 1 86 ? 0.585 5.419 -2.022 1.00 92.69 86 VAL A N 1
ATOM 678 C CA . VAL A 1 86 ? 1.303 4.668 -3.056 1.00 92.69 86 VAL A CA 1
ATOM 679 C C . VAL A 1 86 ? 2.792 4.693 -2.736 1.00 92.69 86 VAL A C 1
ATOM 681 O O . VAL A 1 86 ? 3.391 5.761 -2.621 1.00 92.69 86 VAL A O 1
ATOM 684 N N . ILE A 1 87 ? 3.390 3.512 -2.586 1.00 88.81 87 ILE A N 1
ATOM 685 C CA . ILE A 1 87 ? 4.837 3.344 -2.435 1.00 88.81 87 ILE A CA 1
ATOM 686 C C . ILE A 1 87 ? 5.356 2.758 -3.745 1.00 88.81 87 ILE A C 1
ATOM 688 O O . ILE A 1 87 ? 5.226 1.561 -3.982 1.00 88.81 87 ILE A O 1
ATOM 692 N N . SER A 1 88 ? 5.919 3.612 -4.598 1.00 84.44 88 SER A N 1
ATOM 693 C CA . SER A 1 88 ? 6.504 3.217 -5.882 1.00 84.44 88 SER A CA 1
ATOM 694 C C . SER A 1 88 ? 7.776 4.010 -6.170 1.00 84.44 88 SER A C 1
ATOM 696 O O . SER A 1 88 ? 8.036 5.050 -5.558 1.00 84.44 88 SER A O 1
ATOM 698 N N . HIS A 1 89 ? 8.564 3.515 -7.119 1.00 82.81 89 HIS A N 1
ATOM 699 C CA . HIS A 1 89 ? 9.607 4.301 -7.761 1.00 82.81 89 HIS A CA 1
ATOM 700 C C . HIS A 1 89 ? 8.963 5.293 -8.738 1.00 82.81 89 HIS A C 1
ATOM 702 O O . HIS A 1 89 ? 7.987 4.959 -9.408 1.00 82.81 89 HIS A O 1
ATOM 708 N N . MET A 1 90 ? 9.494 6.514 -8.794 1.00 82.44 90 MET A N 1
ATOM 709 C CA . MET A 1 90 ? 9.108 7.512 -9.794 1.00 82.44 90 MET A CA 1
ATOM 710 C C . MET A 1 90 ? 10.198 7.600 -10.855 1.00 82.44 90 MET A C 1
ATOM 712 O O . MET A 1 90 ? 11.383 7.604 -10.510 1.00 82.44 90 MET A O 1
ATOM 716 N N . MET A 1 91 ? 9.785 7.677 -12.120 1.00 80.06 91 MET A N 1
ATOM 717 C CA . MET A 1 91 ? 10.685 7.922 -13.245 1.00 80.06 91 MET A CA 1
ATOM 718 C C . MET A 1 91 ? 11.302 9.318 -13.148 1.00 80.06 91 MET A C 1
ATOM 720 O O . MET A 1 91 ? 10.715 10.238 -12.576 1.00 80.06 91 MET A O 1
ATOM 724 N N . VAL A 1 92 ? 12.501 9.460 -13.703 1.00 77.69 92 VAL A N 1
ATOM 725 C CA . VAL A 1 92 ? 13.170 10.756 -13.838 1.00 77.69 92 VAL A CA 1
ATOM 726 C C . VAL A 1 92 ? 12.719 11.427 -15.135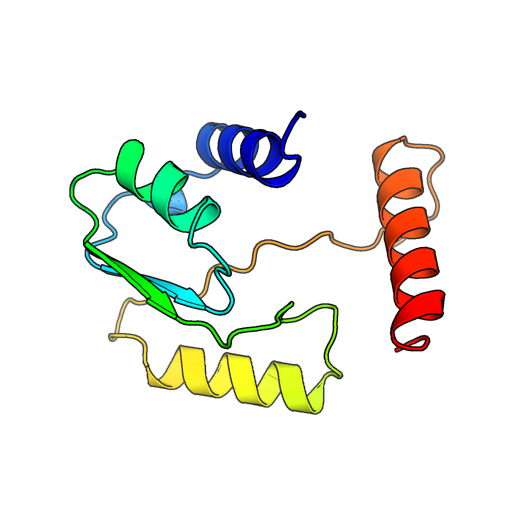 1.00 77.69 92 VAL A C 1
ATOM 728 O O . VAL A 1 92 ? 12.635 10.765 -16.166 1.00 77.69 92 VAL A O 1
ATOM 731 N N . GLU A 1 93 ? 12.423 12.727 -15.087 1.00 73.12 93 GLU A N 1
ATOM 732 C CA . GLU A 1 93 ? 12.042 13.502 -16.282 1.00 73.12 93 GLU A CA 1
ATOM 733 C C . GLU A 1 93 ? 13.235 13.716 -17.225 1.00 73.12 93 GLU A C 1
ATOM 735 O O . GLU A 1 93 ? 13.081 13.702 -18.444 1.00 73.12 93 GLU A O 1
ATOM 740 N N . GLU A 1 94 ? 14.442 13.841 -16.666 1.00 74.88 94 GLU A N 1
ATOM 741 C CA . GLU A 1 94 ? 15.693 13.942 -17.413 1.00 74.88 94 GLU A CA 1
ATOM 742 C C . GLU A 1 94 ? 16.683 12.867 -16.959 1.00 74.88 94 GLU A C 1
ATOM 744 O O . GLU A 1 94 ? 16.823 12.569 -15.769 1.00 74.88 94 GLU A O 1
ATOM 749 N N . VAL A 1 95 ? 17.400 12.279 -17.921 1.00 68.00 95 VAL A N 1
ATOM 750 C CA . VAL A 1 95 ? 18.412 11.257 -17.637 1.00 68.00 95 VAL A CA 1
ATOM 751 C C . VAL A 1 95 ? 19.639 11.920 -17.018 1.00 68.00 95 VAL A C 1
ATOM 753 O O . VAL A 1 95 ? 20.550 12.377 -17.704 1.00 68.00 95 VAL A O 1
ATOM 756 N N . GLU A 1 96 ? 19.676 11.939 -15.692 1.00 72.06 96 GLU A N 1
ATOM 757 C CA . GLU A 1 96 ? 20.847 12.327 -14.914 1.00 72.06 96 GLU A CA 1
ATOM 758 C C . GLU A 1 96 ? 21.735 11.112 -14.585 1.00 72.06 96 GLU A C 1
ATOM 760 O O . GLU A 1 96 ? 21.276 9.980 -14.432 1.00 72.06 96 GLU A O 1
ATOM 765 N N . ALA A 1 97 ? 23.043 11.326 -14.416 1.00 78.75 97 ALA A N 1
ATOM 766 C CA . ALA A 1 97 ? 23.994 10.254 -14.100 1.00 78.75 97 ALA A CA 1
ATOM 767 C C . ALA A 1 97 ? 23.952 9.791 -12.624 1.00 78.75 97 ALA A C 1
ATOM 769 O O . ALA A 1 97 ? 24.927 9.210 -12.129 1.00 78.75 97 ALA A O 1
ATOM 770 N N . SER A 1 98 ? 22.850 10.044 -11.911 1.00 85.50 98 SER A N 1
ATOM 771 C CA . SER A 1 98 ? 22.698 9.695 -10.499 1.00 85.50 98 SER A CA 1
ATOM 772 C C . SER A 1 98 ? 22.477 8.191 -10.308 1.00 85.50 98 SER A C 1
ATOM 774 O O . SER A 1 98 ? 21.994 7.475 -11.189 1.00 85.50 98 SER A O 1
ATOM 776 N N . ASN A 1 99 ? 22.837 7.676 -9.129 1.00 85.69 99 ASN A N 1
ATOM 777 C CA . ASN A 1 99 ? 22.575 6.273 -8.793 1.00 85.69 99 ASN A CA 1
ATOM 778 C C . ASN A 1 99 ? 21.068 5.980 -8.699 1.00 85.69 99 ASN A C 1
ATOM 780 O O . ASN A 1 99 ? 20.657 4.855 -8.967 1.00 85.69 99 ASN A O 1
ATOM 784 N N . GLY A 1 100 ? 20.258 6.981 -8.332 1.00 82.56 100 GLY A N 1
ATOM 785 C CA . GLY A 1 100 ? 18.800 6.868 -8.296 1.00 82.56 100 GLY A CA 1
ATOM 786 C C . GLY A 1 100 ? 18.219 6.695 -9.696 1.00 82.56 100 GLY A C 1
ATOM 787 O O . GLY A 1 100 ? 17.508 5.724 -9.931 1.00 82.56 100 GLY A O 1
ATOM 788 N N . ALA A 1 101 ? 18.604 7.563 -10.635 1.00 85.25 101 ALA A N 1
ATOM 789 C CA . ALA A 1 101 ? 18.169 7.484 -12.027 1.00 85.25 101 ALA A CA 1
ATOM 790 C C . ALA A 1 101 ? 18.560 6.148 -12.675 1.00 85.25 101 ALA A C 1
ATOM 792 O O . ALA A 1 101 ? 17.718 5.468 -13.254 1.00 85.25 101 ALA A O 1
ATOM 793 N N . LYS A 1 102 ? 19.813 5.706 -12.491 1.00 87.19 102 LYS A N 1
ATOM 794 C CA . LYS A 1 102 ? 20.272 4.400 -12.995 1.00 87.19 102 LYS A CA 1
ATOM 795 C C . LYS A 1 102 ? 19.451 3.238 -12.440 1.00 87.19 102 LYS A C 1
ATOM 797 O O . LYS A 1 102 ? 19.100 2.344 -13.201 1.00 87.19 102 LYS A O 1
ATOM 802 N N . LEU A 1 103 ? 19.146 3.250 -11.139 1.00 86.62 103 LEU A N 1
ATOM 803 C CA . LEU A 1 103 ? 18.356 2.196 -10.504 1.00 86.62 103 LEU A CA 1
ATOM 804 C C . LEU A 1 103 ? 16.933 2.149 -11.066 1.00 86.62 103 LEU A C 1
ATOM 806 O O . LEU A 1 103 ? 16.459 1.070 -11.402 1.00 86.62 103 LEU A O 1
ATOM 810 N N . VAL A 1 104 ? 16.260 3.297 -11.177 1.00 86.12 104 VAL A N 1
ATOM 811 C CA . VAL A 1 104 ? 14.880 3.335 -11.679 1.00 86.12 104 VAL A CA 1
ATOM 812 C C . VAL A 1 104 ? 14.823 2.907 -13.148 1.00 86.12 104 VAL A C 1
ATOM 814 O O . VAL A 1 104 ? 13.994 2.069 -13.482 1.00 86.12 104 VAL A O 1
ATOM 817 N N . CYS A 1 105 ? 15.758 3.349 -13.995 1.00 86.69 105 CYS A N 1
ATOM 818 C CA . CYS A 1 105 ? 15.829 2.882 -15.384 1.00 86.69 105 CYS A CA 1
ATOM 819 C C . CYS A 1 105 ? 16.135 1.378 -15.490 1.00 86.69 105 CYS A C 1
ATOM 821 O O . CYS A 1 105 ? 15.615 0.698 -16.368 1.00 86.69 105 CYS A O 1
ATOM 823 N N . GLN A 1 106 ? 16.979 0.829 -14.610 1.00 87.81 106 GLN A N 1
ATOM 824 C CA . GLN A 1 106 ? 17.234 -0.616 -14.579 1.00 87.81 106 GLN A CA 1
ATOM 825 C C . GLN A 1 106 ? 15.988 -1.412 -14.184 1.00 87.81 106 GLN A C 1
ATOM 827 O O . GLN A 1 106 ? 15.747 -2.474 -14.755 1.00 87.81 106 GLN A O 1
ATOM 832 N N . LEU A 1 107 ? 15.208 -0.910 -13.223 1.00 85.38 107 LEU A N 1
ATOM 833 C CA . LEU A 1 107 ? 13.935 -1.515 -12.836 1.00 85.38 107 LEU A CA 1
ATOM 834 C C . LEU A 1 107 ? 12.921 -1.437 -13.980 1.00 85.38 107 LEU A C 1
ATOM 836 O O . LEU A 1 107 ? 12.275 -2.436 -14.264 1.00 85.38 107 LEU A O 1
ATOM 840 N N . ASP A 1 108 ? 12.843 -0.308 -14.680 1.00 85.81 108 ASP A N 1
ATOM 841 C CA . ASP A 1 108 ? 11.971 -0.129 -15.845 1.00 85.81 108 ASP A CA 1
ATOM 842 C C . ASP A 1 108 ? 12.303 -1.119 -16.977 1.00 85.81 108 ASP A C 1
ATOM 844 O O . ASP A 1 108 ? 11.440 -1.860 -17.447 1.00 85.81 108 ASP A O 1
ATOM 848 N N . LEU A 1 109 ? 13.589 -1.256 -17.327 1.00 88.44 109 LEU A N 1
ATOM 849 C CA . LEU A 1 109 ? 14.043 -2.266 -18.290 1.00 88.44 109 LEU A CA 1
ATOM 850 C C . LEU A 1 109 ? 13.706 -3.691 -17.834 1.00 88.44 109 LEU A C 1
ATOM 852 O O . LEU A 1 109 ? 13.276 -4.513 -18.643 1.00 88.44 109 LEU A O 1
ATOM 856 N N . TYR A 1 110 ? 13.885 -3.995 -16.546 1.00 86.50 110 TYR A N 1
ATOM 857 C CA . TYR A 1 110 ? 13.531 -5.299 -15.987 1.00 86.50 110 TYR A CA 1
ATOM 858 C C . TYR A 1 110 ? 12.028 -5.581 -16.132 1.00 86.50 110 TYR A C 1
ATOM 860 O O . TYR A 1 110 ? 11.653 -6.642 -16.637 1.00 86.50 110 TYR A O 1
ATOM 868 N N . MET A 1 111 ? 11.176 -4.610 -15.791 1.00 82.62 111 MET A N 1
ATOM 869 C CA . MET A 1 111 ? 9.725 -4.705 -15.969 1.00 82.62 111 MET A CA 1
ATOM 870 C C . MET A 1 111 ? 9.348 -4.918 -17.434 1.00 82.62 111 MET A C 1
ATOM 872 O O . MET A 1 111 ? 8.593 -5.845 -17.735 1.00 82.62 111 MET A O 1
ATOM 876 N N . GLY A 1 112 ? 9.956 -4.156 -18.347 1.00 83.69 112 GLY A N 1
ATOM 877 C CA . GLY A 1 112 ? 9.747 -4.310 -19.784 1.00 83.69 112 GLY A CA 1
ATOM 878 C C . GLY A 1 112 ? 10.106 -5.707 -20.298 1.00 83.69 112 GLY A C 1
ATOM 879 O O . GLY A 1 112 ? 9.409 -6.247 -21.158 1.00 83.69 112 GLY A O 1
ATOM 880 N N . THR A 1 113 ? 11.151 -6.338 -19.748 1.00 85.31 113 THR A N 1
ATOM 881 C CA . THR A 1 113 ? 11.537 -7.706 -20.140 1.00 85.31 113 THR A CA 1
ATOM 882 C C . THR A 1 113 ? 10.642 -8.805 -19.575 1.00 85.31 113 THR A C 1
ATOM 884 O O . THR A 1 113 ? 10.453 -9.819 -20.245 1.00 85.31 113 THR A O 1
ATOM 887 N N . LEU A 1 114 ? 10.098 -8.641 -18.366 1.00 80.94 114 LEU A N 1
ATOM 888 C CA . LEU A 1 114 ? 9.311 -9.688 -17.707 1.00 80.94 114 LEU A CA 1
ATOM 889 C C . LEU A 1 114 ? 7.815 -9.611 -17.999 1.00 80.94 114 LEU A C 1
ATOM 891 O O . LEU A 1 114 ? 7.162 -10.644 -18.134 1.00 80.94 114 LEU A O 1
ATOM 895 N N . PHE A 1 115 ? 7.275 -8.399 -18.066 1.00 75.88 115 PHE A N 1
ATOM 896 C CA . PHE A 1 115 ? 5.834 -8.153 -18.128 1.00 75.88 115 PHE A CA 1
ATOM 897 C C . PHE A 1 115 ? 5.408 -7.452 -19.425 1.00 75.88 115 PHE A C 1
ATOM 899 O O . PHE A 1 115 ? 4.224 -7.166 -19.606 1.00 75.88 115 PHE A O 1
ATOM 906 N N . GLY A 1 116 ? 6.364 -7.232 -20.335 1.00 72.75 116 GLY A N 1
ATOM 907 C CA . GLY A 1 116 ? 6.205 -6.394 -21.517 1.00 72.75 116 GLY A CA 1
ATOM 908 C C . GLY A 1 116 ? 6.391 -4.919 -21.171 1.00 72.75 116 GLY A C 1
ATOM 909 O O . GLY A 1 116 ? 6.043 -4.484 -20.074 1.00 72.75 116 GLY A O 1
ATOM 910 N N . ALA A 1 117 ? 6.962 -4.148 -22.100 1.00 60.94 117 ALA A N 1
ATOM 911 C CA . ALA A 1 117 ? 6.974 -2.693 -21.979 1.00 60.94 117 ALA A CA 1
ATOM 912 C C . ALA A 1 117 ? 5.520 -2.202 -21.939 1.00 60.94 117 ALA A C 1
ATOM 914 O O . ALA A 1 117 ? 4.730 -2.568 -22.816 1.00 60.94 117 ALA A O 1
ATOM 915 N N . LYS A 1 118 ? 5.177 -1.439 -20.904 1.00 56.59 118 LYS A N 1
ATOM 916 C CA . LYS A 1 118 ? 3.874 -0.796 -20.737 1.00 56.59 118 LYS A CA 1
ATOM 917 C C . LYS A 1 118 ? 4.035 0.702 -20.886 1.00 56.59 118 LYS A C 1
ATOM 919 O O . LYS A 1 118 ? 5.043 1.217 -20.357 1.00 56.59 118 LYS A O 1
#

Secondary structure (DSSP, 8-state):
---HHHHHHHHHHHH--TTTT-SEEEEET-TTTHHHHHHHHH-TTSEEEEE--SS---STTS-HHHHHHHHHHHHHTS-TT-------PPPPSS--S-HHHHHHHHHHHHHHHHH---

Organism: NCBI:txid34281

InterPro domains:
  IPR001077 O-methyltransferase, C-terminal domain [PF00891] (3-56)
  IPR001077 O-methyltransferase, C-terminal domain [PF00891] (57-111)
  IPR016461 O-methyltransferase-like [PS51683] (1-118)
  IPR016461 O-methyltransferase-like [PTHR11746] (1-113)
  IPR029063 S-adenosyl-L-methionine-dependent methyltransferase superfamily [G3DSA:3.40.50.150] (4-56)
  IPR029063 S-adenosyl-L-methionine-dependent methyltransferase superfamily [G3DSA:3.40.50.150] (58-117)
  IPR029063 S-adenosyl-L-methionine-dependent methyltransferase superfamily [SSF53335] (3-114)

pLDDT: mean 86.48, std 12.1, range [37.03, 98.19]

Foldseek 3Di:
DDDPLVVVLVVCVVPPPVCPPAQEDEAAQCAVVPSVVVSCVVVVNYHYHYHHDNDDDAQLLDDPVRNVVVVVVVVVPDDPPDDDDDDDQDADPDQDPDPSNVVVVVVQVVSCVPRNND

Radius of gyration: 15.66 Å; chains: 1; bounding box: 39×30×40 Å